Protein AF-A0A9E5TUP8-F1 (afdb_monomer_lite)

Secondary structure (DSSP, 8-state):
-EEETTTEEE--------TT--EEEEEEEEEEETTEEEEEEEEEESS-EEEEEEEE--

pLDDT: mean 81.46, std 12.7, range [56.53, 95.31]

Sequence (58 aa):
TVELPVLGDVPFEVVLGGADEWNTTLGMRHVFSEKASLSFEVGFGDREHTLFNFTYRP

Radius of gyration: 17.95 Å; chains: 1; bounding box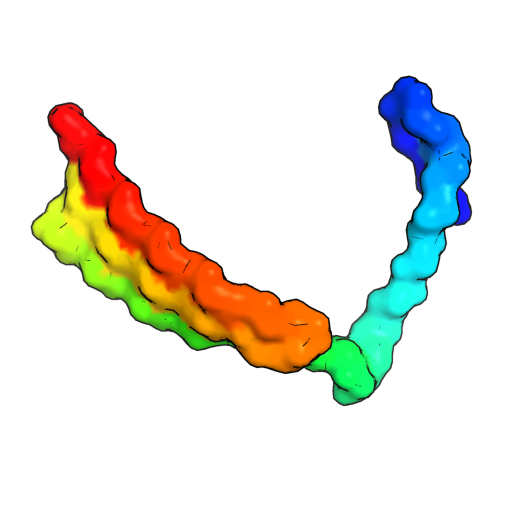: 28×24×44 Å

Foldseek 3Di:
DDQDVPPGDDDDDPPPDDVQADKDKDKDKDDPDPFWIWMWMFMDGPDTDIDTDIGGDD

Structure (mmCIF, N/CA/C/O backbone):
data_AF-A0A9E5TUP8-F1
#
_entry.id   AF-A0A9E5TUP8-F1
#
loop_
_atom_site.group_PDB
_atom_site.id
_atom_site.type_symbol
_atom_site.label_atom_id
_atom_site.label_alt_id
_atom_site.label_comp_id
_atom_site.label_asym_id
_atom_site.label_entity_id
_atom_site.label_seq_id
_atom_site.pdbx_PDB_ins_code
_atom_site.Cartn_x
_atom_site.Cartn_y
_atom_site.Cartn_z
_atom_site.occupancy
_atom_site.B_iso_or_equiv
_atom_site.auth_seq_id
_atom_site.auth_comp_id
_atom_site.auth_asym_id
_atom_site.auth_atom_id
_atom_site.pdbx_PDB_model_num
ATOM 1 N N . THR A 1 1 ? -5.633 7.620 -27.817 1.00 59.75 1 THR A N 1
ATOM 2 C CA . THR A 1 1 ? -6.324 8.579 -26.933 1.00 59.75 1 THR A CA 1
ATOM 3 C C . THR A 1 1 ? -7.653 7.975 -26.537 1.00 59.75 1 THR A C 1
ATOM 5 O O . THR A 1 1 ? -8.203 7.190 -27.304 1.00 59.75 1 THR A O 1
ATOM 8 N N . VAL A 1 2 ? -8.048 8.139 -25.277 1.00 67.31 2 VAL A N 1
ATOM 9 C CA . VAL A 1 2 ? -9.314 7.615 -24.745 1.00 67.31 2 VAL A CA 1
ATOM 10 C C . VAL A 1 2 ? -10.096 8.841 -24.336 1.00 67.31 2 VAL A C 1
ATOM 12 O O . VAL A 1 2 ? -9.570 9.701 -23.627 1.00 67.31 2 VAL A O 1
ATOM 15 N N . GLU A 1 3 ? -11.330 8.922 -24.816 1.00 62.25 3 GLU A N 1
ATOM 16 C CA . GLU A 1 3 ? -12.225 10.016 -24.484 1.00 62.25 3 GLU A CA 1
ATOM 17 C C . GLU A 1 3 ? -12.686 9.859 -23.035 1.00 62.25 3 GLU A C 1
ATOM 19 O O . GLU A 1 3 ? -13.411 8.922 -22.687 1.00 62.25 3 GLU A O 1
ATOM 24 N N . LEU A 1 4 ? -12.241 10.778 -22.178 1.00 66.00 4 LEU A N 1
ATOM 25 C CA . LEU A 1 4 ? -12.726 10.874 -20.810 1.00 66.00 4 LEU A CA 1
ATOM 26 C C . LEU A 1 4 ? -13.812 11.952 -20.735 1.00 66.00 4 LEU A C 1
ATOM 28 O O . LEU A 1 4 ? -13.593 13.073 -21.212 1.00 66.00 4 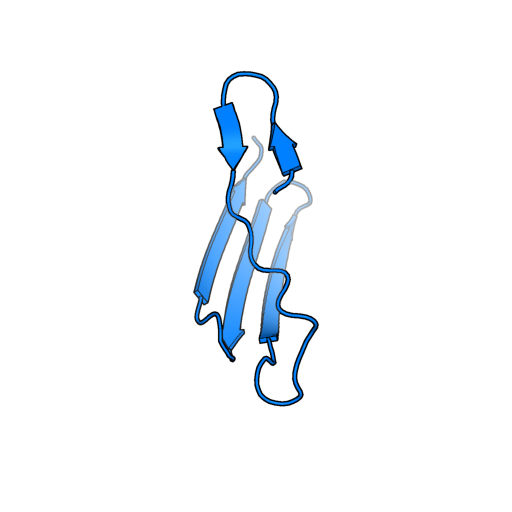LEU A O 1
ATOM 32 N N . PRO A 1 5 ? -14.967 11.664 -20.102 1.00 65.25 5 PRO A N 1
ATOM 33 C CA . PRO A 1 5 ? -15.989 12.677 -19.877 1.00 65.25 5 PRO A CA 1
ATOM 34 C C . PRO A 1 5 ? -15.369 13.906 -19.196 1.00 65.25 5 PRO A C 1
ATOM 36 O O . PRO A 1 5 ? -14.652 13.763 -18.208 1.00 65.25 5 PRO A O 1
ATOM 39 N N . VAL A 1 6 ? -15.655 15.105 -19.721 1.00 76.69 6 VAL A N 1
ATOM 40 C CA . VAL A 1 6 ? -15.164 16.426 -19.253 1.00 76.69 6 VAL A CA 1
ATOM 41 C C . VAL A 1 6 ? -13.712 16.777 -19.630 1.00 76.69 6 VAL A C 1
ATOM 43 O O . VAL A 1 6 ? -13.410 17.961 -19.761 1.00 76.69 6 VAL A O 1
ATOM 46 N N . LEU A 1 7 ? -12.824 15.806 -19.858 1.00 73.00 7 LEU A N 1
ATOM 47 C CA . LEU A 1 7 ? -11.386 16.056 -20.075 1.00 73.00 7 LEU A CA 1
ATOM 48 C C . LEU A 1 7 ? -10.927 15.950 -21.541 1.00 73.00 7 LEU A C 1
ATOM 50 O O . LEU A 1 7 ? -9.824 16.395 -21.853 1.00 73.00 7 LEU A O 1
ATOM 54 N N . GLY A 1 8 ? -11.765 15.422 -22.440 1.00 77.69 8 GLY A N 1
ATOM 55 C CA . GLY A 1 8 ? -11.437 15.269 -23.862 1.00 77.69 8 GLY A CA 1
ATOM 56 C C . GLY A 1 8 ? -10.457 14.123 -24.136 1.00 77.69 8 GLY A C 1
ATOM 57 O O . GLY A 1 8 ? -10.337 13.193 -23.335 1.00 77.69 8 GLY A O 1
ATOM 58 N N . ASP A 1 9 ? -9.776 14.173 -25.285 1.00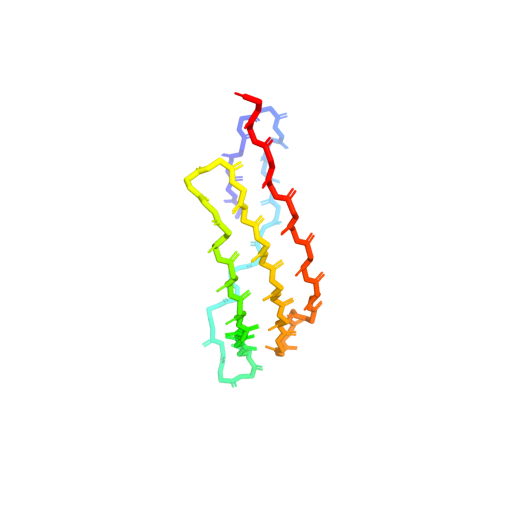 72.00 9 ASP A N 1
ATOM 59 C CA . ASP A 1 9 ? -8.769 13.187 -25.687 1.00 72.00 9 ASP A CA 1
ATOM 60 C C . ASP A 1 9 ? -7.517 13.295 -24.813 1.00 72.00 9 ASP A C 1
ATOM 62 O O . ASP A 1 9 ? -6.642 14.138 -25.030 1.00 72.00 9 ASP A O 1
ATOM 66 N N . VAL A 1 10 ? -7.405 12.404 -23.831 1.00 74.94 10 VAL A N 1
ATOM 67 C CA . VAL A 1 10 ? -6.206 12.328 -22.998 1.00 74.94 10 VAL A CA 1
ATOM 68 C C . VAL A 1 10 ? -5.176 11.424 -23.689 1.00 74.94 10 VAL A C 1
ATOM 70 O O . VAL A 1 10 ? -5.503 10.281 -24.052 1.00 74.94 10 VAL A O 1
ATOM 73 N N . PRO A 1 11 ? -3.933 11.901 -23.912 1.00 73.19 11 PRO A N 1
ATOM 74 C CA . PRO A 1 11 ? -2.857 11.038 -24.365 1.00 73.19 11 PRO A CA 1
ATOM 75 C C . PRO A 1 11 ? -2.561 10.034 -23.254 1.00 73.19 11 PRO A C 1
ATOM 77 O O . PRO A 1 11 ? -2.192 10.402 -22.142 1.00 73.19 11 PRO A O 1
ATOM 80 N N . PHE A 1 12 ? -2.754 8.757 -23.559 1.00 69.44 12 PHE A N 1
ATOM 81 C CA . PHE A 1 12 ? -2.334 7.664 -22.703 1.00 69.44 12 PHE A CA 1
ATOM 82 C C . PHE A 1 12 ? -1.471 6.734 -23.544 1.00 69.44 12 PHE A C 1
ATOM 84 O O . PHE A 1 12 ? -1.816 6.400 -24.682 1.00 69.44 12 PHE A O 1
ATOM 91 N N . GLU A 1 13 ? -0.326 6.372 -22.989 1.00 71.44 13 GLU A N 1
ATOM 92 C CA . GLU A 1 13 ? 0.587 5.405 -23.569 1.00 71.44 13 GLU A CA 1
ATOM 93 C C . GLU A 1 13 ? 0.296 4.055 -22.918 1.00 71.44 13 GLU A C 1
ATOM 95 O O . GLU A 1 13 ? 0.372 3.909 -21.698 1.00 71.44 13 GLU A O 1
ATOM 100 N N . VAL A 1 14 ? -0.119 3.076 -23.724 1.00 62.34 14 VAL A N 1
ATOM 101 C CA . VAL A 1 14 ? -0.304 1.706 -23.242 1.00 62.34 14 VAL A CA 1
ATOM 102 C C . VAL A 1 14 ? 1.049 1.023 -23.301 1.00 62.34 14 VAL A C 1
ATOM 104 O O . VAL A 1 14 ? 1.420 0.459 -24.329 1.00 62.34 14 VAL A O 1
ATOM 107 N N . VAL A 1 15 ? 1.782 1.071 -22.194 1.00 61.91 15 VAL A N 1
ATOM 108 C CA . VAL A 1 15 ? 2.964 0.230 -22.013 1.00 61.91 15 VAL A CA 1
ATOM 109 C C . VAL A 1 15 ? 2.462 -1.181 -21.695 1.00 61.91 15 VAL A C 1
ATOM 111 O O . VAL A 1 15 ? 2.024 -1.479 -20.584 1.00 61.91 15 VAL A O 1
ATOM 114 N N . LEU A 1 16 ? 2.410 -2.034 -22.721 1.00 63.06 16 LEU A N 1
ATOM 115 C CA . LEU A 1 16 ? 2.100 -3.455 -22.573 1.00 63.06 16 LEU A CA 1
ATOM 116 C C . LEU A 1 16 ? 3.308 -4.124 -21.925 1.00 63.06 16 LEU A C 1
ATOM 118 O O . LEU A 1 16 ? 4.288 -4.339 -22.627 1.00 63.06 16 LEU A O 1
ATOM 122 N N . GLY A 1 17 ? 3.202 -4.409 -20.619 1.00 58.19 17 GLY A N 1
ATOM 123 C CA . GLY A 1 17 ? 4.219 -5.014 -19.746 1.00 58.19 17 GLY A CA 1
ATOM 124 C C . GLY A 1 17 ? 5.401 -5.627 -20.487 1.00 58.19 17 GLY A C 1
ATOM 125 O O . GLY A 1 17 ? 5.374 -6.813 -20.832 1.00 58.19 17 GLY A O 1
ATOM 126 N N . GLY A 1 18 ? 6.409 -4.798 -20.766 1.00 56.53 18 GLY A N 1
ATOM 127 C CA . GLY A 1 18 ? 7.703 -5.280 -21.204 1.00 56.53 18 GLY A CA 1
ATOM 128 C C . GLY A 1 18 ? 8.310 -6.101 -20.073 1.00 56.53 18 GLY A C 1
ATOM 129 O O . GLY A 1 18 ? 7.954 -5.932 -18.910 1.00 56.53 18 GLY A O 1
ATOM 130 N N . ALA A 1 19 ? 9.245 -6.997 -20.387 1.00 60.69 19 ALA A N 1
ATOM 131 C CA . ALA A 1 19 ? 10.019 -7.675 -19.343 1.00 60.69 19 ALA A CA 1
ATOM 132 C C . ALA A 1 19 ? 10.830 -6.685 -18.474 1.00 60.69 19 ALA A C 1
ATOM 134 O O . ALA A 1 19 ? 11.336 -7.071 -17.421 1.00 60.69 19 ALA A O 1
ATOM 135 N N . ASP A 1 20 ? 10.936 -5.436 -18.934 1.00 60.84 20 ASP A N 1
ATOM 136 C CA . ASP A 1 20 ? 11.594 -4.321 -18.272 1.00 60.84 20 ASP A CA 1
ATOM 137 C C . ASP A 1 20 ? 10.692 -3.682 -17.202 1.00 60.84 20 ASP A C 1
ATOM 139 O O . ASP A 1 20 ? 11.210 -3.279 -16.162 1.00 60.84 20 ASP A O 1
ATOM 143 N N . GLU A 1 21 ? 9.362 -3.684 -17.395 1.00 68.31 21 GLU A N 1
ATOM 144 C CA . GLU A 1 21 ? 8.405 -3.174 -16.413 1.00 68.31 21 GLU A CA 1
ATOM 145 C C . GLU A 1 21 ? 7.820 -4.280 -15.519 1.00 68.31 21 GLU A C 1
ATOM 147 O O . GLU A 1 21 ? 6.829 -4.948 -15.847 1.00 68.31 21 GLU A O 1
ATOM 152 N N . TRP A 1 22 ? 8.408 -4.459 -14.339 1.00 71.81 22 TRP A N 1
ATOM 153 C CA . TRP A 1 22 ? 7.937 -5.391 -13.318 1.00 71.81 22 TRP A CA 1
ATOM 154 C C . TRP A 1 22 ? 7.589 -4.632 -12.042 1.00 71.81 22 TRP A C 1
ATOM 156 O O . TRP A 1 22 ? 8.315 -3.750 -11.605 1.00 71.81 22 TRP A O 1
ATOM 166 N N . ASN A 1 23 ? 6.481 -5.004 -11.399 1.00 78.06 23 ASN A N 1
ATOM 167 C CA . ASN A 1 23 ? 6.102 -4.481 -10.090 1.00 78.06 23 ASN A CA 1
ATOM 168 C C . ASN A 1 23 ? 5.819 -5.656 -9.157 1.00 78.06 23 ASN A C 1
ATOM 170 O O . ASN A 1 23 ? 4.998 -6.521 -9.465 1.00 78.06 23 ASN A O 1
ATOM 174 N N . THR A 1 24 ? 6.498 -5.693 -8.016 1.00 82.00 24 THR A N 1
ATOM 175 C CA . THR A 1 24 ? 6.224 -6.641 -6.934 1.00 82.00 24 THR A CA 1
ATOM 176 C C . THR A 1 24 ? 5.876 -5.886 -5.668 1.00 82.00 24 THR A C 1
ATOM 178 O O . THR A 1 24 ? 6.265 -4.736 -5.469 1.00 82.00 24 THR A O 1
ATOM 181 N N . THR A 1 25 ? 5.122 -6.520 -4.785 1.00 89.12 25 THR A N 1
ATOM 182 C CA . THR A 1 25 ? 4.695 -5.893 -3.541 1.00 89.12 25 THR A CA 1
ATOM 183 C C . THR A 1 25 ? 4.691 -6.923 -2.429 1.00 89.12 25 THR A C 1
ATOM 185 O O . THR A 1 25 ? 4.148 -8.018 -2.570 1.00 89.12 25 THR A O 1
ATOM 188 N N . LEU A 1 26 ? 5.324 -6.566 -1.318 1.00 90.94 26 LEU A N 1
ATOM 189 C CA . LEU A 1 26 ? 5.370 -7.359 -0.101 1.00 90.94 26 LEU A CA 1
ATOM 190 C C . LEU A 1 26 ? 4.622 -6.605 0.988 1.00 90.94 26 LEU A C 1
ATOM 192 O O . LEU A 1 26 ? 4.932 -5.455 1.292 1.00 90.94 26 LEU A O 1
ATOM 196 N N . GLY A 1 27 ? 3.639 -7.268 1.587 1.00 91.44 27 GLY A N 1
ATOM 197 C CA . GLY A 1 27 ? 2.805 -6.684 2.625 1.00 91.44 27 GLY A CA 1
ATOM 198 C C . GLY A 1 27 ? 2.667 -7.596 3.831 1.00 91.44 27 GLY A C 1
ATOM 199 O O . GLY A 1 27 ? 2.597 -8.818 3.708 1.00 91.44 27 GLY A O 1
ATOM 200 N N . MET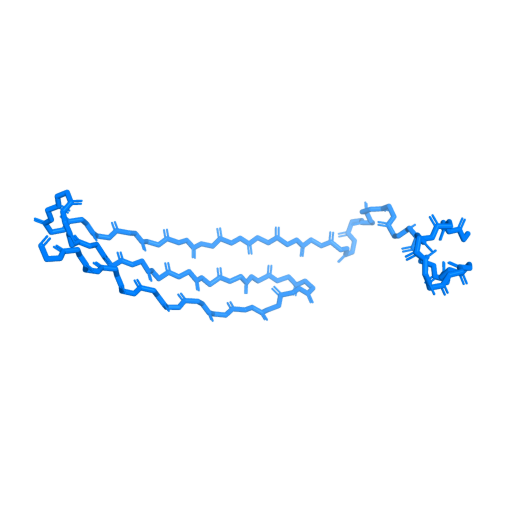 A 1 28 ? 2.590 -6.985 5.008 1.00 93.50 28 MET A N 1
ATOM 201 C CA . MET A 1 28 ? 2.201 -7.639 6.248 1.00 93.50 28 MET A CA 1
ATOM 202 C C . MET A 1 28 ? 0.978 -6.944 6.834 1.00 93.50 28 MET A C 1
ATOM 204 O O . MET A 1 28 ? 0.865 -5.717 6.837 1.00 93.50 28 MET A O 1
ATOM 208 N N . ARG A 1 29 ? 0.055 -7.740 7.368 1.00 94.12 29 ARG A N 1
ATOM 209 C CA . ARG A 1 29 ? -1.121 -7.241 8.073 1.00 94.12 29 ARG A CA 1
ATOM 210 C C . ARG A 1 29 ? -1.241 -7.929 9.417 1.00 94.12 29 ARG A C 1
ATOM 212 O O . ARG A 1 29 ? -1.243 -9.154 9.495 1.00 94.12 29 ARG A O 1
ATOM 219 N N . HIS A 1 30 ? -1.399 -7.128 10.457 1.00 93.75 30 HIS A N 1
ATOM 220 C CA . HIS A 1 30 ? -1.745 -7.591 11.785 1.00 93.75 30 HIS A CA 1
ATOM 221 C C . HIS A 1 30 ? -3.165 -7.140 12.131 1.00 93.75 30 HIS A C 1
ATOM 223 O O . HIS A 1 30 ? -3.519 -5.966 11.999 1.00 93.75 30 HIS A O 1
ATOM 229 N N . VAL A 1 31 ? -3.997 -8.085 12.556 1.00 95.12 31 VAL A N 1
ATOM 230 C CA . VAL A 1 31 ? -5.384 -7.831 12.950 1.00 95.12 31 VAL A CA 1
ATOM 231 C C . VAL A 1 31 ? -5.468 -7.976 14.462 1.00 95.12 31 VAL A C 1
ATOM 233 O O . VAL A 1 31 ? -5.319 -9.078 14.978 1.00 95.12 31 VAL A O 1
ATOM 236 N N . PHE A 1 32 ? -5.698 -6.865 15.164 1.00 92.31 32 PHE A N 1
ATOM 237 C CA . PHE A 1 32 ? -5.889 -6.872 16.617 1.00 92.31 32 PHE A CA 1
ATOM 238 C C . PHE A 1 32 ? -7.321 -7.285 16.977 1.00 92.31 32 PHE A C 1
ATOM 240 O O . PHE A 1 32 ? -7.549 -7.976 17.964 1.00 92.31 32 PHE A O 1
ATOM 247 N N . SER A 1 33 ? -8.295 -6.842 16.177 1.00 90.06 33 SER A N 1
ATOM 248 C CA . SER A 1 33 ? -9.707 -7.228 16.254 1.00 90.06 33 SER A CA 1
ATOM 249 C C . SER A 1 33 ? -10.419 -6.890 14.939 1.00 90.06 33 SER A C 1
ATOM 251 O O . SER A 1 33 ? -9.856 -6.214 14.079 1.00 90.06 33 SER A O 1
ATOM 253 N N . GLU A 1 34 ? -11.689 -7.270 14.792 1.00 90.19 34 GLU A N 1
ATOM 254 C CA . GLU A 1 34 ? -12.526 -6.839 13.655 1.00 90.19 34 GLU A CA 1
ATOM 255 C C . GLU A 1 34 ? -12.632 -5.309 13.524 1.00 90.19 34 GLU A C 1
ATOM 257 O O . GLU A 1 34 ? -12.936 -4.782 12.453 1.00 90.19 34 GLU A O 1
ATOM 262 N N . LYS A 1 35 ? -12.372 -4.587 14.619 1.00 93.94 35 LYS A N 1
ATOM 263 C CA . LYS A 1 35 ? -12.417 -3.128 14.694 1.00 93.94 35 LYS A CA 1
ATOM 264 C C . LYS A 1 35 ? -11.055 -2.466 14.522 1.00 93.94 35 LYS A C 1
ATOM 266 O O . LYS A 1 35 ? -11.020 -1.264 14.290 1.00 93.94 35 LYS A O 1
ATOM 271 N N . ALA A 1 36 ? -9.953 -3.201 14.660 1.00 94.00 36 ALA A N 1
ATOM 272 C CA . ALA A 1 36 ? -8.613 -2.629 14.681 1.00 94.00 36 ALA A CA 1
ATOM 273 C C . ALA A 1 36 ? -7.627 -3.490 13.888 1.00 94.00 36 ALA A C 1
ATOM 275 O O . ALA A 1 36 ? -7.345 -4.634 14.253 1.00 94.00 36 ALA A O 1
ATOM 276 N N . SER A 1 37 ? -7.049 -2.924 12.829 1.00 95.31 37 SER A N 1
ATOM 277 C CA . SER A 1 37 ? -5.999 -3.595 12.062 1.00 95.31 37 SER A CA 1
ATOM 278 C C . SER A 1 37 ? -4.913 -2.635 11.611 1.00 95.31 37 SER A C 1
ATOM 280 O O . SER A 1 37 ? -5.185 -1.480 11.287 1.00 95.31 37 SER A O 1
ATOM 282 N N . LEU A 1 38 ? -3.699 -3.160 11.538 1.00 94.88 38 LEU A N 1
ATOM 283 C CA . LEU A 1 38 ? -2.517 -2.487 11.035 1.00 94.88 38 LEU A CA 1
ATOM 284 C C . LEU A 1 38 ? -2.019 -3.227 9.795 1.00 94.88 38 LEU A C 1
ATOM 286 O O . LEU A 1 38 ? -1.894 -4.451 9.817 1.00 94.88 38 LEU A O 1
ATOM 290 N N . SER A 1 39 ? -1.709 -2.503 8.729 1.00 94.94 39 SER A N 1
ATOM 291 C CA . SER A 1 39 ? -1.051 -3.055 7.549 1.00 94.94 39 SER A CA 1
ATOM 292 C C . SER A 1 39 ? 0.131 -2.198 7.128 1.00 94.94 39 SER A C 1
ATOM 294 O O . SER A 1 39 ? 0.069 -0.968 7.160 1.00 94.94 39 SER A O 1
ATOM 296 N N . PHE A 1 40 ? 1.184 -2.878 6.704 1.00 94.88 40 PHE A N 1
ATOM 297 C CA . PHE A 1 40 ? 2.381 -2.295 6.130 1.00 94.88 40 PHE A CA 1
ATOM 298 C C . PHE A 1 40 ? 2.662 -2.977 4.798 1.00 94.88 40 PHE A C 1
ATOM 300 O O . PHE A 1 40 ? 2.572 -4.200 4.704 1.00 94.88 40 PHE A O 1
ATOM 307 N N . GLU A 1 41 ? 3.004 -2.196 3.789 1.00 95.19 41 GLU A N 1
ATOM 308 C CA . GLU A 1 41 ? 3.253 -2.675 2.439 1.00 95.19 41 GLU A CA 1
ATOM 309 C C . GLU A 1 41 ? 4.427 -1.921 1.820 1.00 95.19 41 GLU A C 1
ATOM 311 O O . GLU A 1 41 ? 4.552 -0.708 1.992 1.00 95.19 41 GLU A O 1
ATOM 316 N N . VAL A 1 42 ? 5.276 -2.644 1.097 1.00 91.50 42 VAL A N 1
ATOM 317 C CA . VAL A 1 42 ? 6.388 -2.104 0.315 1.00 91.50 42 VAL A CA 1
ATOM 318 C C . VAL A 1 42 ? 6.325 -2.653 -1.106 1.00 91.50 42 VAL A C 1
ATOM 320 O O . VAL A 1 42 ? 6.238 -3.865 -1.314 1.00 91.50 42 VAL A O 1
ATOM 323 N N . GLY A 1 43 ? 6.331 -1.751 -2.080 1.00 90.88 43 GLY A N 1
ATOM 324 C CA . GLY A 1 43 ? 6.387 -2.042 -3.507 1.00 90.88 43 GLY A CA 1
ATOM 325 C C . GLY A 1 43 ? 7.792 -1.829 -4.058 1.00 90.88 43 GLY A C 1
ATOM 326 O O . GLY A 1 43 ? 8.455 -0.861 -3.686 1.00 90.88 43 GLY A O 1
ATOM 327 N N . PHE A 1 44 ? 8.229 -2.725 -4.942 1.00 86.00 44 PHE A N 1
ATOM 328 C CA . PHE A 1 44 ? 9.501 -2.654 -5.663 1.00 86.00 44 PHE A CA 1
ATOM 329 C C . PHE A 1 44 ? 9.266 -2.885 -7.157 1.00 86.00 44 PHE A C 1
ATOM 331 O O . PHE A 1 44 ? 8.327 -3.595 -7.525 1.00 86.00 44 PHE A O 1
ATOM 338 N N . GLY A 1 45 ? 10.141 -2.338 -7.999 1.00 84.25 45 GLY A N 1
ATOM 339 C CA . GLY A 1 45 ? 9.985 -2.367 -9.451 1.00 84.25 45 GLY A CA 1
ATOM 340 C C . GLY A 1 45 ? 10.002 -0.961 -10.036 1.00 84.25 45 GLY A C 1
ATOM 341 O O . GLY A 1 45 ? 10.672 -0.084 -9.491 1.00 84.25 45 GLY A O 1
ATOM 342 N N . ASP A 1 46 ? 9.219 -0.722 -11.086 1.00 81.50 46 ASP A N 1
ATOM 343 C CA . ASP A 1 46 ? 9.060 0.623 -11.673 1.00 81.50 46 ASP A CA 1
ATOM 344 C C . ASP A 1 46 ? 8.319 1.586 -10.751 1.00 81.50 46 ASP A C 1
ATOM 346 O O . ASP A 1 46 ? 8.452 2.809 -10.852 1.00 81.50 46 ASP A O 1
ATOM 350 N N . ARG A 1 47 ? 7.515 1.032 -9.842 1.00 72.38 47 ARG A N 1
ATOM 351 C CA . ARG A 1 47 ? 6.787 1.785 -8.833 1.00 72.38 47 ARG A CA 1
ATOM 352 C C . ARG A 1 47 ? 7.264 1.396 -7.442 1.00 72.38 47 ARG A C 1
ATOM 354 O O . ARG A 1 47 ? 6.769 0.451 -6.832 1.00 72.38 47 ARG A O 1
ATOM 361 N N . GLU A 1 48 ? 8.198 2.186 -6.925 1.00 88.06 48 GLU A N 1
ATOM 362 C CA . GLU A 1 48 ? 8.602 2.113 -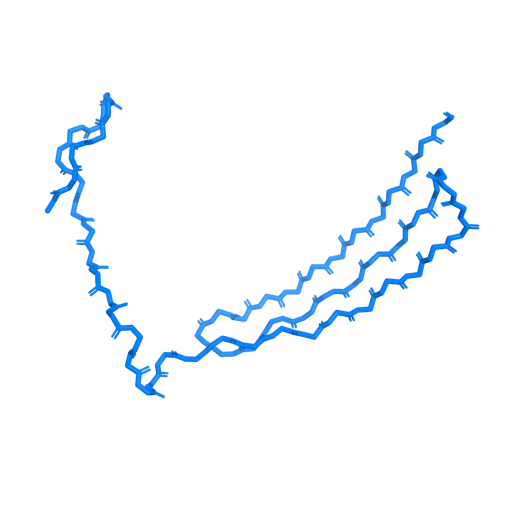5.525 1.00 88.06 48 GLU A CA 1
ATOM 363 C C . GLU A 1 48 ? 7.580 2.850 -4.651 1.00 88.06 48 GLU A C 1
ATOM 365 O O . GLU A 1 48 ? 7.310 4.043 -4.831 1.00 88.06 48 GLU A O 1
ATOM 370 N N . HIS A 1 49 ? 6.982 2.137 -3.698 1.00 89.31 49 HIS A N 1
ATOM 371 C CA . HIS A 1 49 ? 6.070 2.740 -2.730 1.00 89.31 49 HIS A CA 1
ATOM 372 C C . HIS A 1 49 ? 6.183 2.085 -1.362 1.00 89.31 49 HIS A C 1
ATOM 374 O O . HIS A 1 49 ? 6.541 0.922 -1.223 1.00 89.31 49 HIS A O 1
ATOM 380 N N . THR A 1 50 ? 5.843 2.844 -0.325 1.00 90.94 50 THR A N 1
ATOM 381 C CA . THR A 1 50 ? 5.683 2.332 1.037 1.00 90.94 50 THR A CA 1
ATOM 382 C C . THR A 1 50 ? 4.346 2.815 1.565 1.00 90.94 50 THR A C 1
ATOM 384 O O . THR A 1 50 ? 4.052 4.011 1.519 1.00 90.94 50 THR A O 1
ATOM 387 N N . LEU A 1 51 ? 3.529 1.891 2.058 1.00 92.12 51 LEU A N 1
ATOM 388 C CA . LEU A 1 51 ? 2.201 2.182 2.564 1.00 92.12 51 LEU A CA 1
ATOM 389 C C . LEU A 1 51 ? 2.069 1.692 4.000 1.00 92.12 51 LEU A C 1
ATOM 391 O O . LEU A 1 51 ? 2.302 0.529 4.320 1.00 92.12 51 LEU A O 1
ATOM 395 N N . PHE A 1 52 ? 1.664 2.610 4.867 1.00 94.94 52 PHE A N 1
ATOM 396 C CA . PHE A 1 52 ? 1.348 2.338 6.257 1.00 94.94 52 PHE A CA 1
ATOM 397 C C . PHE A 1 52 ? -0.111 2.705 6.493 1.00 94.94 52 PHE A C 1
ATOM 399 O O . PHE A 1 52 ? -0.517 3.838 6.231 1.00 94.94 52 PHE A O 1
ATOM 406 N N . ASN A 1 53 ? -0.905 1.756 6.980 1.00 93.88 53 ASN A N 1
ATOM 407 C CA . ASN A 1 53 ? -2.317 1.982 7.243 1.00 93.88 53 ASN A CA 1
ATOM 408 C C . ASN A 1 53 ? -2.715 1.390 8.595 1.00 93.88 53 ASN A C 1
ATOM 410 O O . ASN A 1 53 ? -2.577 0.191 8.839 1.00 93.88 53 ASN A O 1
ATOM 414 N N . PHE A 1 54 ? -3.244 2.252 9.458 1.00 93.75 54 PHE A N 1
ATOM 415 C CA . PHE A 1 54 ? -3.881 1.876 10.706 1.00 93.75 54 PHE A CA 1
ATOM 416 C C . PHE A 1 54 ? -5.373 2.185 10.615 1.00 93.75 54 PHE A C 1
ATOM 418 O O . PHE A 1 54 ? -5.778 3.326 10.403 1.00 93.75 54 PHE A O 1
ATOM 425 N N . THR A 1 55 ? -6.197 1.158 10.791 1.00 93.81 55 THR A N 1
ATOM 426 C CA . THR A 1 55 ? -7.654 1.271 10.772 1.00 93.81 55 THR A CA 1
ATOM 427 C C . THR A 1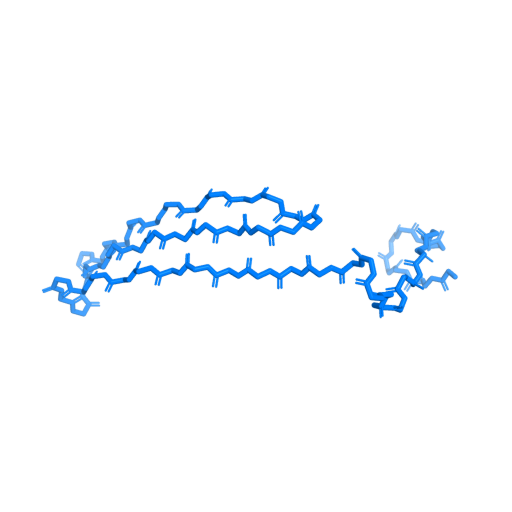 55 ? -8.202 0.989 12.162 1.00 93.81 55 THR A C 1
ATOM 429 O O . THR A 1 55 ? -7.896 -0.055 12.737 1.00 93.81 55 THR A O 1
ATOM 432 N N . TYR A 1 56 ? -9.049 1.890 12.664 1.00 93.56 56 TYR A N 1
ATOM 433 C CA . TYR A 1 56 ? -9.802 1.732 13.905 1.00 93.56 56 TYR A CA 1
ATOM 434 C C . TYR A 1 56 ? -11.267 2.122 13.685 1.00 93.56 56 TYR A C 1
ATOM 436 O O . TYR A 1 56 ? -11.553 3.194 13.148 1.00 93.56 56 TYR A O 1
ATOM 444 N N . ARG A 1 57 ? -12.196 1.262 14.103 1.00 90.69 57 ARG A N 1
ATOM 445 C CA . ARG A 1 57 ? -13.633 1.537 14.130 1.00 90.69 57 ARG A CA 1
ATOM 446 C C . ARG A 1 57 ? -14.103 1.585 15.591 1.00 90.69 57 ARG A C 1
ATOM 448 O O . ARG A 1 57 ? -13.927 0.578 16.276 1.00 90.69 57 ARG A O 1
ATOM 455 N N . PRO A 1 58 ? -14.690 2.699 16.064 1.00 80.75 58 PRO A N 1
ATOM 456 C CA . PRO A 1 58 ? -15.275 2.768 17.404 1.00 80.75 58 PRO A CA 1
ATOM 457 C C . PRO A 1 58 ? -16.420 1.752 17.585 1.00 80.75 58 PRO A C 1
ATOM 459 O O . PRO A 1 58 ? -17.164 1.482 16.616 1.00 80.75 58 PRO A O 1
#